Protein AF-A0A936HU79-F1 (afdb_monomer_lite)

Foldseek 3Di:
DDDPVNLVVPAPADPVQLVVQCVVVVDDSSVSSVVRSVVVVVVVVVVVPPDPPPPPPDDDDDDDDD

Radius of gyration: 23.29 Å; chains: 1; bounding box: 70×47×23 Å

Structure (mmCIF, N/CA/C/O backbone):
data_AF-A0A936HU79-F1
#
_entry.id   AF-A0A936HU79-F1
#
loop_
_atom_site.group_PDB
_atom_site.id
_atom_site.type_symbol
_atom_site.label_atom_id
_atom_site.label_alt_id
_atom_site.label_comp_id
_atom_site.label_asym_id
_atom_site.label_entity_id
_atom_site.label_seq_id
_atom_site.pdbx_PDB_ins_code
_atom_site.Cartn_x
_atom_site.Cartn_y
_atom_site.Cartn_z
_atom_site.occupancy
_atom_site.B_iso_or_equiv
_atom_site.auth_seq_id
_atom_site.auth_comp_id
_atom_site.auth_asym_id
_atom_site.auth_atom_id
_atom_site.pdbx_PDB_model_num
ATOM 1 N N . MET A 1 1 ? -9.148 20.480 -2.860 1.00 69.56 1 MET A N 1
ATOM 2 C CA . MET A 1 1 ? -9.217 19.479 -1.774 1.00 69.56 1 MET A CA 1
ATOM 3 C C . MET A 1 1 ? -8.967 18.126 -2.409 1.00 69.56 1 MET A C 1
ATOM 5 O O . MET A 1 1 ? -9.641 17.830 -3.382 1.00 69.56 1 MET A O 1
ATOM 9 N N . ILE A 1 2 ? -7.966 17.379 -1.945 1.00 80.25 2 ILE A N 1
ATOM 10 C CA . ILE A 1 2 ? -7.667 16.047 -2.486 1.00 80.25 2 ILE A CA 1
ATOM 11 C C . ILE A 1 2 ? -8.647 15.028 -1.898 1.00 80.25 2 ILE A C 1
ATOM 13 O O . ILE A 1 2 ? -8.937 15.062 -0.701 1.00 80.25 2 ILE A O 1
ATOM 17 N N . THR A 1 3 ? -9.192 14.161 -2.741 1.00 88.62 3 THR A N 1
ATOM 18 C CA . THR A 1 3 ? -10.136 13.110 -2.358 1.00 88.62 3 THR A CA 1
ATOM 19 C C . THR A 1 3 ? -9.428 11.765 -2.196 1.00 88.62 3 THR A C 1
ATOM 21 O O . THR A 1 3 ? -8.316 11.556 -2.680 1.00 88.62 3 THR A O 1
ATOM 24 N N . ILE A 1 4 ? -10.100 10.801 -1.560 1.00 85.50 4 ILE A N 1
ATOM 25 C CA . ILE A 1 4 ? -9.627 9.406 -1.525 1.00 85.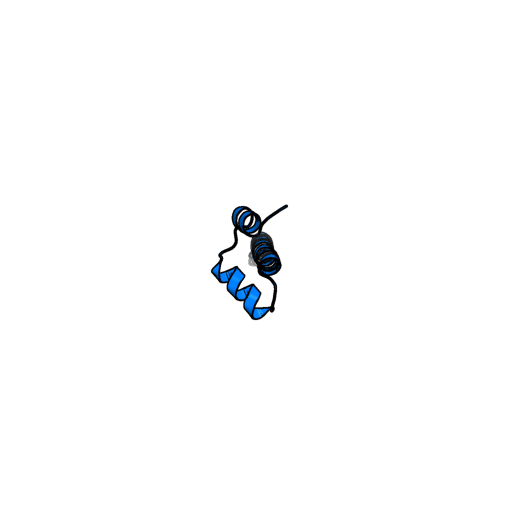50 4 ILE A CA 1
ATOM 26 C C . ILE A 1 4 ? -9.462 8.840 -2.944 1.00 85.50 4 ILE A C 1
ATOM 28 O O . ILE A 1 4 ? -8.547 8.053 -3.183 1.00 85.50 4 ILE A O 1
ATOM 32 N N . ASN A 1 5 ? -10.310 9.253 -3.891 1.00 87.62 5 ASN A N 1
ATOM 33 C CA . ASN A 1 5 ? -10.222 8.788 -5.270 1.00 87.62 5 ASN A CA 1
ATOM 34 C C . ASN A 1 5 ? -8.957 9.306 -5.966 1.00 87.62 5 ASN A C 1
ATOM 36 O O . ASN A 1 5 ? -8.288 8.543 -6.656 1.00 87.62 5 ASN A O 1
ATOM 40 N N . ASP A 1 6 ? -8.576 10.558 -5.704 1.00 88.38 6 ASP A N 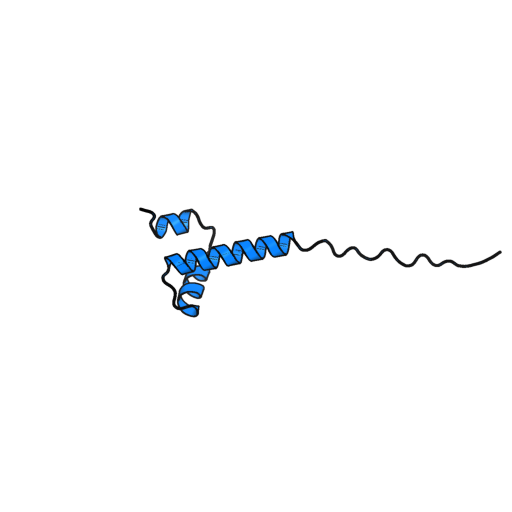1
ATOM 41 C CA . ASP A 1 6 ? -7.309 11.111 -6.188 1.00 88.38 6 ASP A CA 1
ATOM 42 C C . ASP A 1 6 ? -6.124 10.318 -5.621 1.00 88.38 6 ASP A C 1
ATOM 44 O O . ASP A 1 6 ? -5.221 9.926 -6.355 1.00 88.38 6 ASP A O 1
ATOM 48 N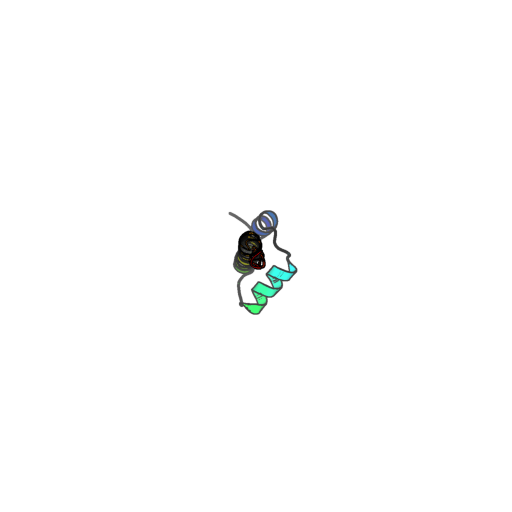 N . CYS A 1 7 ? -6.143 9.987 -4.325 1.00 86.44 7 CYS A N 1
ATOM 49 C CA . CYS A 1 7 ? -5.085 9.177 -3.718 1.00 86.44 7 CYS A CA 1
ATOM 50 C C . CYS A 1 7 ? -4.964 7.787 -4.351 1.00 86.44 7 CYS A C 1
ATOM 52 O O . CYS A 1 7 ? -3.845 7.323 -4.552 1.00 86.44 7 CYS A O 1
ATOM 54 N N . ARG A 1 8 ? -6.081 7.142 -4.705 1.00 85.81 8 ARG A N 1
ATOM 55 C CA . ARG A 1 8 ? -6.075 5.862 -5.434 1.00 85.81 8 ARG A CA 1
ATOM 56 C C . ARG A 1 8 ? -5.569 6.005 -6.871 1.00 85.81 8 ARG A C 1
ATOM 58 O O . ARG A 1 8 ? -4.922 5.093 -7.362 1.00 85.81 8 ARG A O 1
ATOM 65 N N . ALA A 1 9 ? -5.837 7.131 -7.531 1.00 86.56 9 ALA A N 1
ATOM 66 C CA . ALA A 1 9 ? -5.355 7.391 -8.887 1.00 86.56 9 ALA A CA 1
ATOM 67 C C . ALA A 1 9 ? -3.838 7.650 -8.937 1.00 86.56 9 ALA A C 1
ATOM 69 O O . ALA A 1 9 ? -3.180 7.268 -9.901 1.00 86.56 9 ALA A O 1
ATOM 70 N N . PHE A 1 10 ? -3.275 8.287 -7.904 1.00 86.06 10 PHE A N 1
ATOM 71 C CA . PHE A 1 10 ? -1.844 8.607 -7.842 1.00 86.06 10 PHE A CA 1
ATOM 72 C C . PHE A 1 10 ? -0.984 7.533 -7.164 1.00 86.06 10 PHE A C 1
ATOM 74 O O . PHE A 1 10 ? 0.223 7.479 -7.405 1.00 86.06 10 PHE A O 1
ATOM 81 N N . CYS A 1 11 ? -1.562 6.705 -6.292 1.00 85.06 11 CYS A N 1
ATOM 82 C CA . CYS A 1 11 ? -0.832 5.648 -5.596 1.00 85.06 11 CYS A CA 1
ATOM 83 C C . CYS A 1 11 ? -1.008 4.309 -6.315 1.00 85.06 11 CYS A C 1
ATOM 85 O O . CYS A 1 11 ? -2.123 3.823 -6.470 1.00 85.06 11 CYS A O 1
ATOM 87 N N . ASP A 1 12 ? 0.106 3.678 -6.677 1.00 84.19 12 ASP A N 1
ATOM 88 C CA . ASP A 1 12 ? 0.132 2.351 -7.298 1.00 84.19 12 ASP A CA 1
ATOM 89 C C . ASP A 1 12 ? 0.018 1.251 -6.226 1.00 84.19 12 ASP A C 1
ATOM 91 O O . ASP A 1 12 ? 0.976 0.546 -5.896 1.00 84.19 12 ASP A O 1
ATOM 95 N N . VAL A 1 13 ? -1.151 1.187 -5.583 1.00 86.38 13 VAL A N 1
ATOM 96 C CA . VAL A 1 13 ? -1.438 0.250 -4.492 1.00 86.38 13 VAL A CA 1
ATOM 97 C C . VAL A 1 13 ? -2.739 -0.488 -4.755 1.00 86.38 13 VAL A C 1
ATOM 99 O O . VAL A 1 13 ? -3.795 0.114 -4.936 1.00 86.38 13 VAL A O 1
ATOM 102 N N . ASP A 1 14 ? -2.667 -1.813 -4.671 1.00 90.44 14 ASP A N 1
ATOM 103 C CA . ASP A 1 14 ? -3.826 -2.693 -4.757 1.00 90.44 14 ASP A CA 1
ATOM 104 C C . ASP A 1 14 ? -4.874 -2.405 -3.645 1.00 90.44 14 ASP A C 1
ATOM 106 O O . ASP A 1 14 ? -4.528 -2.388 -2.453 1.00 90.44 14 ASP A O 1
ATOM 110 N N . PRO A 1 15 ? -6.167 -2.241 -3.994 1.00 90.12 15 PRO A N 1
ATOM 111 C CA . PRO A 1 15 ? -7.241 -1.998 -3.033 1.00 90.12 15 PRO A CA 1
ATOM 112 C C . PRO A 1 15 ? -7.375 -3.074 -1.950 1.00 90.12 15 PRO A C 1
ATOM 114 O O . PRO A 1 15 ? -7.683 -2.749 -0.799 1.00 90.12 15 PRO A O 1
ATOM 117 N N . ALA A 1 16 ? -7.117 -4.349 -2.268 1.00 92.38 16 ALA A N 1
ATOM 118 C CA . ALA A 1 16 ? -7.204 -5.413 -1.266 1.00 92.38 16 ALA A CA 1
ATOM 119 C C . ALA A 1 16 ? -6.107 -5.262 -0.198 1.00 92.38 16 ALA A C 1
ATOM 121 O O . ALA A 1 16 ? -6.345 -5.482 0.996 1.00 92.38 16 ALA A O 1
ATOM 122 N N . THR A 1 17 ? -4.921 -4.803 -0.601 1.00 92.06 17 THR A N 1
ATOM 123 C CA . THR A 1 17 ? -3.833 -4.453 0.317 1.00 92.06 17 THR A CA 1
ATOM 124 C C . THR A 1 17 ? -4.203 -3.276 1.219 1.00 92.06 17 THR A C 1
ATOM 126 O O . THR A 1 17 ? -3.983 -3.366 2.429 1.00 92.06 17 THR A O 1
ATOM 129 N N . VAL A 1 18 ? -4.814 -2.217 0.678 1.00 93.00 18 VAL A N 1
ATOM 130 C CA . VAL A 1 18 ? -5.300 -1.069 1.471 1.00 93.00 18 VAL A CA 1
ATOM 131 C C . VAL A 1 18 ? -6.338 -1.518 2.501 1.00 93.00 18 VAL A C 1
ATOM 133 O O . VAL A 1 18 ? -6.191 -1.222 3.686 1.00 93.00 18 VAL A O 1
ATOM 136 N N . ALA A 1 19 ? -7.334 -2.308 2.090 1.00 93.88 19 ALA A N 1
ATOM 137 C CA . ALA A 1 19 ? -8.377 -2.817 2.983 1.00 93.88 19 ALA A CA 1
ATOM 138 C C . ALA A 1 19 ? -7.822 -3.727 4.093 1.00 93.88 19 ALA A C 1
ATOM 140 O O . ALA A 1 19 ? -8.356 -3.775 5.203 1.00 93.88 19 ALA A O 1
ATOM 141 N N . ARG A 1 20 ? -6.746 -4.470 3.814 1.00 94.94 20 ARG A N 1
ATOM 142 C CA . ARG A 1 20 ? -6.041 -5.264 4.827 1.00 94.94 20 ARG A CA 1
ATOM 143 C C . ARG A 1 20 ? -5.304 -4.375 5.829 1.00 94.94 20 ARG A C 1
ATOM 145 O O . ARG A 1 20 ? -5.399 -4.624 7.025 1.00 94.94 20 ARG A O 1
ATOM 152 N N . VAL A 1 21 ? -4.600 -3.344 5.360 1.00 94.69 21 VAL A N 1
ATOM 153 C CA . VAL A 1 21 ? -3.892 -2.378 6.223 1.00 94.69 21 VAL A CA 1
ATOM 154 C C . VAL A 1 21 ? -4.875 -1.622 7.114 1.00 94.69 21 VAL A C 1
ATOM 156 O O . VAL A 1 21 ? -4.674 -1.570 8.322 1.00 94.69 21 VAL A O 1
ATOM 159 N N . ALA A 1 22 ? -5.969 -1.117 6.539 1.00 95.94 22 ALA A N 1
ATOM 160 C CA . ALA A 1 22 ? -7.004 -0.394 7.274 1.00 95.94 22 ALA A CA 1
ATOM 161 C C . ALA A 1 22 ? -7.574 -1.229 8.430 1.00 95.94 22 ALA A C 1
ATOM 163 O O . ALA A 1 22 ? -7.663 -0.743 9.554 1.00 95.94 22 ALA A O 1
ATOM 164 N N . ARG A 1 23 ? -7.896 -2.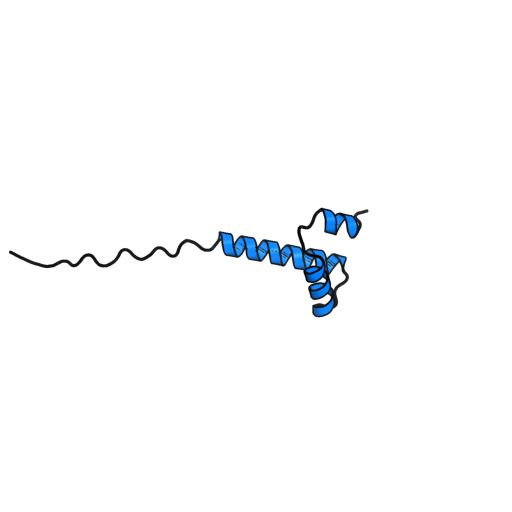505 8.172 1.00 95.69 23 ARG A N 1
ATOM 165 C CA . ARG A 1 23 ? -8.415 -3.426 9.194 1.00 95.69 23 ARG A CA 1
ATOM 166 C C . ARG A 1 23 ? -7.377 -3.784 10.252 1.00 95.69 23 ARG A C 1
ATOM 168 O O . ARG A 1 23 ? -7.679 -3.718 11.435 1.00 95.69 23 ARG A O 1
ATOM 175 N N . ASN A 1 24 ? -6.166 -4.153 9.842 1.00 96.00 24 ASN A N 1
ATOM 176 C CA . ASN A 1 24 ? -5.145 -4.631 10.776 1.00 96.00 24 ASN A CA 1
ATOM 177 C C . ASN A 1 24 ? -4.637 -3.521 11.705 1.00 96.00 24 ASN A C 1
ATOM 179 O O . ASN A 1 24 ? -4.312 -3.784 12.859 1.00 96.00 24 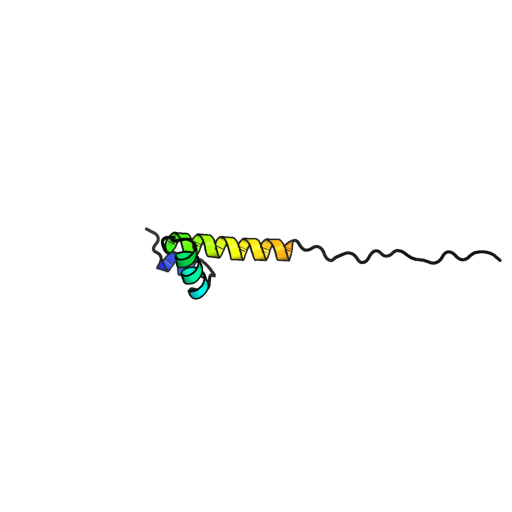ASN A O 1
ATOM 183 N N . GLU A 1 25 ? -4.556 -2.290 11.202 1.00 93.75 25 GLU A N 1
ATOM 184 C CA . GLU A 1 25 ? -3.996 -1.149 11.934 1.00 93.75 25 GLU A CA 1
ATOM 185 C C . GLU A 1 25 ? -5.077 -0.206 12.476 1.00 93.75 25 GLU A C 1
ATOM 187 O O . GLU A 1 25 ? -4.745 0.780 13.124 1.00 93.75 25 GLU A O 1
ATOM 192 N N . HIS A 1 26 ? -6.358 -0.517 12.245 1.00 95.31 26 HIS A N 1
ATOM 193 C CA . HIS A 1 26 ? -7.506 0.310 12.635 1.00 95.31 26 HIS A CA 1
ATOM 194 C C . HIS A 1 26 ? -7.380 1.758 12.137 1.00 95.31 26 HIS A C 1
ATOM 196 O O . HIS A 1 26 ? -7.670 2.719 12.851 1.00 95.31 26 HIS A O 1
ATOM 202 N N . LEU A 1 27 ? -6.921 1.912 10.894 1.00 93.25 27 LEU A N 1
ATOM 203 C CA . LEU A 1 27 ? -6.663 3.212 10.286 1.00 93.25 27 LEU A CA 1
ATOM 204 C C . LEU A 1 27 ? -7.803 3.630 9.349 1.00 93.25 27 LEU A C 1
ATOM 206 O O . LEU A 1 27 ? -8.325 2.795 8.605 1.00 93.25 27 LEU A O 1
ATOM 210 N N . PRO A 1 28 ? -8.121 4.935 9.289 1.00 92.38 28 PRO A N 1
ATOM 211 C CA . PRO A 1 28 ? -8.889 5.510 8.196 1.00 92.38 28 PRO A CA 1
ATOM 212 C C . PRO A 1 28 ? -8.270 5.162 6.842 1.00 92.38 28 PRO A C 1
ATOM 214 O O . PRO A 1 28 ? -7.046 5.118 6.691 1.00 92.38 28 PRO A O 1
ATOM 217 N N . GLU A 1 29 ? -9.117 4.989 5.831 1.00 90.25 29 GLU A N 1
ATOM 218 C CA . GLU A 1 29 ? -8.695 4.524 4.508 1.00 90.25 29 GLU A CA 1
ATOM 219 C C . GLU A 1 29 ? -7.596 5.395 3.880 1.00 90.25 29 GLU A C 1
ATOM 221 O O . GLU A 1 29 ? -6.635 4.873 3.319 1.00 90.25 29 GLU A O 1
ATOM 226 N N . ILE A 1 30 ? -7.674 6.717 4.048 1.00 91.25 30 ILE A N 1
ATOM 227 C CA . ILE A 1 30 ? -6.659 7.652 3.548 1.00 91.25 30 ILE A CA 1
ATOM 228 C C . ILE A 1 30 ? -5.260 7.373 4.126 1.00 91.25 30 ILE A C 1
ATOM 230 O O . ILE A 1 30 ? -4.265 7.406 3.401 1.00 91.25 30 ILE A O 1
ATOM 234 N N . LEU A 1 31 ? -5.176 7.028 5.415 1.00 91.88 31 LEU A N 1
ATOM 235 C CA . LEU A 1 31 ? -3.918 6.663 6.067 1.00 91.88 31 LEU A CA 1
ATOM 236 C C . LEU A 1 31 ? -3.476 5.257 5.663 1.00 91.88 31 LEU A C 1
ATOM 238 O O . LEU A 1 31 ? -2.284 5.017 5.482 1.00 91.88 31 LEU A O 1
ATOM 242 N N . ALA A 1 32 ? -4.422 4.342 5.447 1.00 94.81 32 ALA A N 1
ATOM 243 C CA . ALA A 1 32 ? -4.118 3.002 4.964 1.00 94.81 32 ALA A CA 1
ATOM 244 C C . ALA A 1 32 ? -3.488 3.019 3.558 1.00 94.81 32 ALA A C 1
ATOM 246 O O . ALA A 1 32 ? -2.532 2.277 3.321 1.00 94.81 32 ALA A O 1
ATOM 247 N N . ILE A 1 33 ? -3.952 3.900 2.659 1.00 93.19 33 ILE A N 1
ATOM 248 C CA . ILE A 1 33 ? -3.343 4.117 1.333 1.00 93.19 33 ILE A CA 1
ATOM 249 C C . ILE A 1 33 ? -1.887 4.578 1.491 1.00 93.19 33 ILE A C 1
ATOM 251 O O . ILE A 1 33 ? -0.980 3.976 0.912 1.00 93.19 33 ILE A O 1
ATOM 255 N N . ALA A 1 34 ? -1.638 5.592 2.326 1.00 91.19 34 ALA A N 1
ATOM 256 C CA . ALA A 1 34 ? -0.290 6.113 2.565 1.00 91.19 34 ALA A CA 1
ATOM 257 C C . ALA A 1 34 ? 0.652 5.060 3.186 1.00 91.19 34 ALA A C 1
ATOM 259 O O . ALA A 1 34 ? 1.799 4.895 2.748 1.00 91.19 34 ALA A O 1
ATOM 260 N N 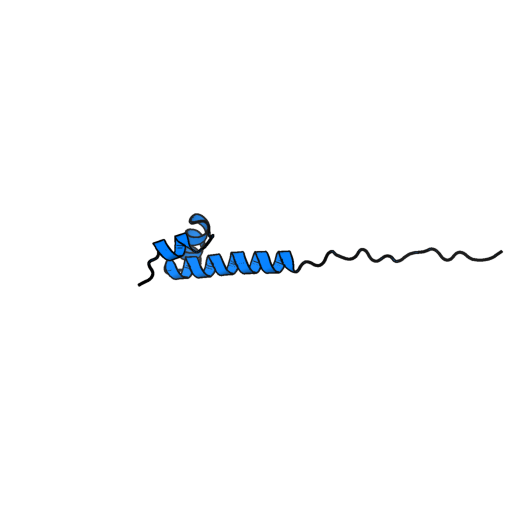. CYS A 1 35 ? 0.168 4.297 4.171 1.00 91.62 35 CYS A N 1
ATOM 261 C CA . CYS A 1 35 ? 0.915 3.203 4.791 1.00 91.62 35 CYS A CA 1
ATOM 262 C C . CYS A 1 35 ? 1.260 2.105 3.778 1.00 91.62 35 CYS A C 1
ATOM 264 O O . CYS A 1 35 ? 2.406 1.646 3.716 1.00 91.62 35 CYS A O 1
ATOM 266 N N . ALA A 1 36 ? 0.295 1.699 2.954 1.00 91.81 36 ALA A N 1
ATOM 267 C CA . ALA A 1 36 ? 0.503 0.677 1.940 1.00 91.81 36 ALA A CA 1
ATOM 268 C C . ALA A 1 36 ? 1.506 1.135 0.863 1.00 91.81 36 ALA A C 1
ATOM 270 O O . ALA A 1 36 ? 2.457 0.404 0.570 1.00 91.81 36 ALA A O 1
ATOM 271 N N . GLN A 1 37 ? 1.395 2.376 0.376 1.00 91.31 37 GLN A N 1
ATOM 272 C CA . GLN A 1 37 ? 2.335 2.963 -0.588 1.00 91.31 37 GLN A CA 1
ATOM 273 C C . GLN A 1 37 ? 3.767 3.030 -0.036 1.00 91.31 37 GLN A C 1
ATOM 275 O O . GLN A 1 37 ? 4.745 2.719 -0.729 1.00 91.31 37 GLN A O 1
ATOM 280 N N . THR A 1 38 ? 3.909 3.387 1.243 1.00 87.81 38 THR A N 1
ATOM 281 C CA . THR A 1 38 ? 5.212 3.438 1.921 1.00 87.81 38 THR A CA 1
ATOM 282 C C . THR A 1 38 ? 5.855 2.052 1.989 1.00 87.81 38 THR A C 1
ATOM 284 O O . THR A 1 38 ? 7.060 1.911 1.758 1.00 87.81 38 THR A O 1
ATOM 287 N N . ARG A 1 39 ? 5.064 1.003 2.248 1.00 85.88 39 ARG A N 1
ATOM 288 C CA . ARG A 1 39 ? 5.546 -0.388 2.289 1.00 85.88 39 ARG A CA 1
ATOM 289 C C . ARG A 1 39 ? 6.003 -0.887 0.920 1.00 85.88 39 ARG A C 1
ATOM 291 O O . ARG A 1 39 ? 7.085 -1.469 0.840 1.00 85.88 39 ARG A O 1
ATOM 298 N N . VAL A 1 40 ? 5.249 -0.604 -0.144 1.00 81.44 40 VAL A N 1
ATOM 299 C CA . VAL A 1 40 ? 5.636 -0.941 -1.530 1.00 81.44 40 VAL A CA 1
ATOM 300 C C . VAL A 1 40 ? 6.942 -0.240 -1.910 1.00 81.44 40 VAL A C 1
ATOM 302 O O . VAL A 1 40 ? 7.897 -0.876 -2.362 1.00 81.44 40 VAL A O 1
ATOM 305 N N . THR A 1 41 ? 7.038 1.062 -1.635 1.00 77.62 41 THR A N 1
ATOM 306 C CA . THR A 1 41 ? 8.236 1.859 -1.937 1.00 77.62 41 THR A CA 1
ATOM 307 C C . THR A 1 41 ? 9.459 1.368 -1.157 1.00 77.62 41 THR A C 1
ATOM 309 O O . THR A 1 41 ? 10.553 1.245 -1.716 1.00 77.62 41 THR A O 1
ATOM 312 N N . LYS A 1 42 ? 9.293 1.035 0.131 1.00 73.50 42 LYS A N 1
ATOM 313 C CA . LYS A 1 42 ? 10.367 0.484 0.970 1.00 73.50 42 LYS A CA 1
ATOM 314 C C . LYS A 1 42 ? 10.828 -0.886 0.468 1.00 73.50 42 LYS A C 1
ATOM 316 O O . LYS A 1 42 ? 12.033 -1.108 0.370 1.00 73.50 42 LYS A O 1
ATOM 321 N N . ALA A 1 43 ? 9.904 -1.771 0.092 1.00 68.69 43 ALA A N 1
ATOM 322 C CA . ALA A 1 43 ? 10.235 -3.072 -0.486 1.00 68.69 43 ALA A CA 1
ATOM 323 C C . ALA A 1 43 ? 11.013 -2.931 -1.806 1.00 68.69 43 ALA A C 1
ATOM 325 O O . ALA A 1 43 ? 12.027 -3.604 -1.998 1.00 68.69 43 ALA A O 1
ATOM 326 N N . ARG A 1 44 ? 10.606 -2.001 -2.682 1.00 69.06 44 ARG A N 1
ATOM 327 C CA . ARG A 1 44 ? 11.330 -1.690 -3.925 1.00 69.06 44 ARG A CA 1
ATOM 328 C C . ARG A 1 44 ? 12.744 -1.174 -3.652 1.00 69.06 44 ARG A C 1
ATOM 330 O O . ARG A 1 44 ? 13.686 -1.630 -4.294 1.00 69.06 44 ARG A O 1
ATOM 337 N N . ARG A 1 45 ? 12.919 -0.278 -2.672 1.00 67.00 45 ARG A N 1
ATOM 338 C CA . ARG A 1 45 ? 14.250 0.214 -2.265 1.00 67.00 45 ARG A CA 1
ATOM 339 C C . ARG A 1 45 ? 15.139 -0.889 -1.693 1.00 67.00 45 ARG A C 1
ATOM 341 O O . ARG A 1 45 ? 16.328 -0.895 -1.983 1.00 67.00 45 ARG A O 1
ATOM 348 N N . LEU A 1 46 ? 14.587 -1.813 -0.906 1.00 61.94 46 LEU A N 1
ATOM 349 C CA . LEU A 1 46 ? 15.344 -2.946 -0.361 1.00 61.94 46 LEU A CA 1
ATOM 350 C C . LEU A 1 46 ? 15.785 -3.918 -1.460 1.00 61.94 46 LEU A C 1
ATOM 352 O O . LEU A 1 46 ? 16.934 -4.343 -1.450 1.00 61.94 46 LEU A O 1
ATOM 356 N N . ARG A 1 47 ? 14.923 -4.202 -2.446 1.00 59.97 47 ARG A N 1
ATOM 357 C CA . ARG A 1 47 ? 15.300 -5.002 -3.624 1.00 59.97 47 ARG A CA 1
ATOM 358 C C . ARG A 1 47 ? 16.376 -4.319 -4.469 1.00 59.97 47 ARG A C 1
ATOM 360 O O . ARG A 1 47 ? 17.326 -4.972 -4.872 1.00 59.97 47 ARG A O 1
ATOM 367 N N . ALA A 1 48 ? 16.273 -3.006 -4.676 1.00 61.78 48 ALA A N 1
ATOM 368 C CA . ALA A 1 48 ? 17.291 -2.235 -5.397 1.00 61.78 48 ALA A CA 1
ATOM 369 C C . ALA A 1 48 ? 18.639 -2.154 -4.653 1.00 61.78 48 ALA A C 1
ATOM 371 O O . ALA A 1 48 ? 19.664 -1.868 -5.261 1.00 61.78 48 ALA A O 1
ATOM 372 N N . ARG A 1 49 ? 18.638 -2.383 -3.334 1.00 58.44 49 ARG A N 1
ATOM 373 C CA . ARG A 1 49 ? 19.820 -2.362 -2.466 1.00 58.44 49 ARG A CA 1
ATOM 374 C C . ARG A 1 49 ? 20.365 -3.746 -2.128 1.00 58.44 49 ARG A C 1
ATOM 376 O O . ARG A 1 49 ? 21.222 -3.820 -1.257 1.00 58.44 49 ARG A O 1
ATOM 383 N N . GLN A 1 50 ? 19.909 -4.824 -2.764 1.00 51.12 50 GLN A N 1
ATOM 384 C CA . GLN A 1 50 ? 20.672 -6.071 -2.735 1.00 51.12 50 GLN A CA 1
ATOM 385 C C . GLN A 1 50 ? 21.842 -5.913 -3.715 1.00 51.12 50 GLN A C 1
ATOM 387 O O . GLN A 1 50 ? 21.614 -6.013 -4.922 1.00 51.12 50 GLN A O 1
ATOM 392 N N . PRO A 1 51 ? 23.081 -5.625 -3.261 1.00 51.38 51 PRO A N 1
ATOM 393 C CA . PRO A 1 51 ? 24.219 -5.833 -4.134 1.00 51.38 51 PRO A CA 1
ATOM 394 C C . PRO A 1 51 ? 24.232 -7.319 -4.486 1.00 51.38 51 PRO A C 1
ATOM 396 O O . PRO A 1 51 ? 23.979 -8.166 -3.625 1.00 51.38 51 PRO A O 1
ATOM 399 N N . MET A 1 52 ? 24.513 -7.632 -5.752 1.00 51.72 52 MET A N 1
ATOM 400 C CA . MET A 1 52 ? 24.987 -8.958 -6.133 1.00 51.72 52 MET A CA 1
ATOM 401 C C . MET A 1 52 ? 25.972 -9.415 -5.059 1.00 51.72 52 MET A C 1
ATOM 403 O O . MET A 1 52 ? 26.958 -8.724 -4.798 1.00 51.72 52 MET A O 1
ATOM 407 N N . VAL A 1 53 ? 25.678 -10.535 -4.399 1.00 56.88 53 VAL A N 1
ATOM 408 C CA . VAL A 1 53 ? 26.663 -11.221 -3.570 1.00 56.88 53 VAL A CA 1
ATOM 409 C C . VAL A 1 53 ? 27.820 -11.522 -4.512 1.00 56.88 53 VAL A C 1
ATOM 411 O O . VAL A 1 53 ? 27.716 -12.391 -5.375 1.00 56.88 53 VAL A O 1
ATOM 414 N N . ALA A 1 54 ? 28.879 -10.720 -4.417 1.00 57.28 54 ALA A N 1
ATOM 415 C CA . ALA A 1 54 ? 30.129 -10.980 -5.089 1.00 57.28 54 ALA A CA 1
ATOM 416 C C . ALA A 1 54 ? 30.592 -12.345 -4.586 1.00 57.28 54 ALA A C 1
ATOM 418 O O . ALA A 1 54 ? 30.945 -12.500 -3.418 1.00 57.28 54 ALA A O 1
ATOM 419 N N . VAL A 1 55 ? 30.507 -13.346 -5.459 1.00 57.25 55 VAL A N 1
ATOM 420 C CA . VAL A 1 55 ? 31.160 -14.634 -5.261 1.00 57.25 55 VAL A CA 1
ATOM 421 C C . VAL A 1 55 ? 32.627 -14.314 -4.965 1.00 57.25 55 VAL A C 1
ATOM 423 O O . VAL A 1 55 ? 33.267 -13.676 -5.807 1.00 57.25 55 VAL A O 1
ATOM 426 N N . PRO A 1 56 ? 33.175 -14.662 -3.787 1.00 51.19 56 PRO A N 1
ATOM 427 C CA . PRO A 1 56 ? 34.574 -14.397 -3.526 1.00 51.19 56 PRO A CA 1
ATOM 428 C C . PRO A 1 56 ? 35.395 -15.268 -4.476 1.00 51.19 56 PRO A C 1
ATOM 430 O O . PRO A 1 56 ? 35.413 -16.494 -4.370 1.00 51.19 56 PRO A O 1
ATOM 433 N N . ALA A 1 57 ? 36.065 -14.616 -5.425 1.00 51.47 57 ALA A N 1
ATOM 434 C CA . ALA A 1 57 ? 37.125 -15.191 -6.236 1.00 51.47 57 ALA A CA 1
ATOM 435 C C . ALA A 1 57 ? 38.335 -15.469 -5.333 1.00 51.47 57 ALA A C 1
ATOM 437 O O . ALA A 1 57 ? 39.319 -14.738 -5.323 1.00 51.47 57 ALA A O 1
ATOM 438 N N . ALA A 1 58 ? 38.238 -16.508 -4.518 1.00 57.03 58 ALA A N 1
ATOM 439 C CA . ALA A 1 58 ? 39.342 -17.005 -3.726 1.00 57.03 58 ALA A CA 1
ATOM 440 C C . ALA A 1 58 ? 39.307 -18.522 -3.818 1.00 57.03 58 ALA A C 1
ATOM 442 O O . ALA A 1 58 ? 38.491 -19.158 -3.161 1.00 57.03 58 ALA A O 1
ATOM 443 N N . THR A 1 59 ? 40.135 -19.084 -4.700 1.00 55.88 59 THR A N 1
ATOM 444 C CA . THR A 1 59 ? 41.139 -20.114 -4.375 1.00 55.88 59 THR A CA 1
ATOM 445 C C . THR A 1 59 ? 41.864 -20.481 -5.677 1.00 55.88 59 THR A C 1
ATOM 447 O O . THR A 1 59 ? 41.484 -21.410 -6.382 1.00 55.88 59 THR A O 1
ATOM 450 N N . LEU A 1 60 ? 42.907 -19.724 -6.023 1.00 59.25 60 LEU A N 1
ATOM 451 C CA . LEU A 1 60 ? 43.938 -20.196 -6.951 1.00 59.25 60 LEU A CA 1
ATOM 452 C C . LEU A 1 60 ? 44.849 -21.137 -6.142 1.00 59.25 60 LEU A C 1
ATOM 454 O O . LEU A 1 60 ? 45.400 -20.684 -5.135 1.00 59.25 60 LEU A O 1
ATOM 458 N N . PRO A 1 61 ? 45.009 -22.424 -6.500 1.00 52.59 61 PRO A N 1
ATOM 459 C CA . PRO A 1 61 ? 45.932 -23.289 -5.785 1.00 52.59 61 PRO A CA 1
ATOM 460 C C . PRO A 1 61 ? 47.359 -22.928 -6.204 1.00 52.59 61 PRO A C 1
ATOM 462 O O . PRO A 1 61 ? 47.792 -23.231 -7.314 1.00 52.59 61 PRO A O 1
ATOM 465 N N . GLN A 1 62 ? 48.109 -22.291 -5.306 1.00 57.16 62 GLN A N 1
ATOM 466 C CA . GLN A 1 62 ? 49.565 -22.268 -5.406 1.00 57.16 62 GLN A CA 1
ATOM 467 C C . GLN A 1 62 ? 50.083 -23.686 -5.117 1.00 57.16 62 GLN A C 1
ATOM 469 O O . GLN A 1 62 ? 50.132 -24.121 -3.968 1.00 57.16 62 GLN A O 1
ATOM 474 N N . ARG A 1 63 ? 50.454 -24.423 -6.166 1.00 53.72 63 ARG A N 1
ATOM 475 C CA . ARG A 1 63 ? 51.387 -25.558 -6.085 1.00 53.72 63 ARG A CA 1
ATOM 476 C C . ARG A 1 63 ? 52.591 -25.191 -6.952 1.00 53.72 63 ARG A C 1
ATOM 478 O O . ARG A 1 63 ? 52.431 -25.006 -8.149 1.00 53.72 63 ARG A O 1
ATOM 485 N N . LEU A 1 64 ? 53.685 -24.727 -6.352 1.00 52.44 64 LEU A N 1
ATOM 486 C CA . LEU A 1 64 ? 54.764 -25.504 -5.723 1.00 52.44 64 LEU A CA 1
ATOM 487 C C . LEU A 1 64 ? 55.636 -26.225 -6.771 1.00 52.44 64 LEU A C 1
ATOM 489 O O . LEU A 1 64 ? 55.231 -27.250 -7.300 1.00 52.44 64 LEU A O 1
ATOM 493 N N . ALA A 1 65 ? 56.823 -25.643 -6.982 1.00 45.00 65 ALA A N 1
ATOM 494 C CA . ALA A 1 65 ? 58.124 -26.254 -7.278 1.00 45.00 65 ALA A CA 1
ATOM 495 C C . ALA A 1 65 ? 58.258 -27.296 -8.409 1.00 45.00 65 ALA A C 1
ATOM 497 O O . ALA A 1 65 ? 57.819 -28.435 -8.267 1.00 45.00 65 ALA A O 1
ATOM 498 N N . ALA A 1 66 ? 59.039 -26.931 -9.433 1.00 45.72 66 ALA A N 1
ATOM 499 C CA . ALA A 1 66 ? 60.160 -27.719 -9.961 1.00 45.72 66 ALA A CA 1
ATOM 500 C C . ALA A 1 66 ? 61.120 -26.787 -10.715 1.00 45.72 66 ALA A C 1
ATOM 502 O O . ALA A 1 66 ? 60.618 -26.005 -11.554 1.00 45.72 66 ALA A O 1
#

Sequence (66 aa):
MITINDCRAFCDVDPATVARVARNEHLPEILAIACAQTRVTKARRLRARQPMVAVPAATLPQRLAA

pLDDT: mean 77.15, std 16.77, range [45.0, 96.0]

Secondary structure (DSSP, 8-state):
---HHHHHHHS---HHHHHHHHHHHT--HHHHHHHHHHHHHHHHHHHHT-----------------